Protein AF-A0A969C599-F1 (afdb_monomer_lite)

Foldseek 3Di:
DVVVVVVVVVVVVVVVVVLVVLVVVLVVLVVCLVVQPLVSLQVNLVCQCVVGSVRHRQQLSSLVSLVSSVVVLNLVSLQVNLVCLCVVGSHDNDQLSSLVSLVSSVVVQDLVSLQVNLVCLCVVRSHDNDNVSSLVSLVSSVVVVPVSSVVVNVVCVVVVDDDPDDPPPPPPPPPDDD

Radius of gyration: 24.14 Å; chains: 1; bounding box: 54×55×76 Å

Secondary structure (DSSP, 8-state):
-HHHHHHHHHHHHHHHHHHHHHHHHHHHHHHHHHTT-HHHHHHHHHHHHHT-TTPPP-HHHHHHHHHHHHHTT-HHHHHHHHHHHHHTSSS---HHHHHHHHHHHHHTT-HHHHHHHHHHHHHTSSS---HHHHHHHHHHHHHTT-HHHHHHHHHHHHHH-S------TTSSSSS---

Sequence (178 aa):
MILLILLISAELELGAQQSQADWKLLTEIRARAESGEAPFQFELALVFENGHFGVTKDSAEAVKWYHKAAEQNFVMAQFNLAICYDYGQGVAKNSVEAANWYRKAAQLNLAQAQSNLGYCYEMGQGTEMNEAEAVKWYRKAAEQNLATAQNNLGLRYFDGNEVAPVSWTVVGQRAFGV

Structure (mmCIF, N/CA/C/O backbone):
data_AF-A0A969C599-F1
#
_entry.id   AF-A0A969C599-F1
#
loop_
_atom_site.group_PDB
_atom_site.id
_atom_site.type_symbol
_atom_site.label_atom_id
_atom_site.label_alt_id
_atom_site.label_comp_id
_atom_site.label_asym_id
_atom_site.label_entity_id
_atom_site.label_seq_id
_atom_site.pdbx_PDB_ins_code
_atom_site.Cartn_x
_atom_site.Cartn_y
_atom_site.Cartn_z
_atom_site.occupancy
_atom_site.B_iso_or_equiv
_atom_site.auth_seq_id
_atom_site.auth_comp_id
_atom_site.auth_asym_id
_atom_site.auth_atom_id
_atom_site.pdbx_PDB_model_num
ATOM 1 N N . MET A 1 1 ? 8.067 -0.406 54.150 1.00 71.69 1 MET A N 1
ATOM 2 C CA . MET A 1 1 ? 6.743 -0.959 53.783 1.00 71.69 1 MET A CA 1
ATOM 3 C C . MET A 1 1 ? 5.820 0.106 53.184 1.00 71.69 1 MET A C 1
ATOM 5 O O . MET A 1 1 ? 5.378 -0.100 52.069 1.00 71.69 1 MET A O 1
ATOM 9 N N . ILE A 1 2 ? 5.609 1.267 53.827 1.00 79.50 2 ILE A N 1
ATOM 10 C CA . ILE A 1 2 ? 4.751 2.358 53.297 1.00 79.50 2 ILE A CA 1
ATOM 11 C C . ILE A 1 2 ? 5.235 2.906 51.937 1.00 79.50 2 ILE A C 1
ATOM 13 O O . ILE A 1 2 ? 4.434 3.041 51.021 1.00 79.50 2 ILE A O 1
ATOM 17 N N . LEU A 1 3 ? 6.543 3.143 51.767 1.00 79.81 3 LEU A N 1
ATOM 18 C CA . LEU A 1 3 ? 7.102 3.660 50.505 1.00 79.81 3 LEU A CA 1
ATOM 19 C C . LEU A 1 3 ? 6.883 2.712 49.307 1.00 79.81 3 LEU A C 1
ATOM 21 O O . LEU A 1 3 ? 6.664 3.165 48.192 1.00 79.81 3 LEU A O 1
ATOM 25 N N . LEU A 1 4 ? 6.925 1.398 49.555 1.00 80.38 4 LEU A N 1
ATOM 26 C CA . LEU A 1 4 ? 6.736 0.368 48.529 1.00 80.38 4 LEU A CA 1
ATOM 27 C C . LEU A 1 4 ? 5.265 0.280 48.092 1.00 80.38 4 LEU A C 1
ATOM 29 O O . LEU A 1 4 ? 4.987 0.120 46.912 1.00 80.38 4 LEU A O 1
ATOM 33 N N . ILE A 1 5 ? 4.330 0.434 49.036 1.00 79.50 5 ILE A N 1
ATOM 34 C CA . ILE A 1 5 ? 2.888 0.454 48.751 1.00 79.50 5 ILE A CA 1
ATOM 35 C C . ILE A 1 5 ? 2.524 1.683 47.907 1.00 79.50 5 ILE A C 1
ATOM 37 O O . ILE A 1 5 ? 1.785 1.544 46.940 1.00 79.50 5 ILE A O 1
ATOM 41 N N . LEU A 1 6 ? 3.083 2.857 48.230 1.00 85.06 6 LEU A N 1
ATOM 42 C CA . LEU A 1 6 ? 2.847 4.092 47.472 1.00 85.06 6 LEU A CA 1
ATOM 43 C C . LEU A 1 6 ? 3.397 4.030 46.039 1.00 85.06 6 LEU A C 1
ATOM 45 O O . LEU A 1 6 ? 2.781 4.567 45.122 1.00 85.06 6 LEU A O 1
ATOM 49 N N . LEU A 1 7 ? 4.540 3.365 45.838 1.00 86.06 7 LEU A N 1
ATOM 50 C CA . LEU A 1 7 ? 5.117 3.164 44.508 1.00 86.06 7 LEU A CA 1
ATOM 51 C C . LEU A 1 7 ? 4.217 2.263 43.644 1.00 86.06 7 LEU A C 1
ATOM 53 O O . LEU A 1 7 ? 3.871 2.631 42.527 1.00 86.06 7 LEU A O 1
ATOM 57 N N . ILE A 1 8 ? 3.771 1.130 44.198 1.00 82.69 8 ILE A N 1
ATOM 58 C CA . ILE A 1 8 ? 2.882 0.189 43.501 1.00 82.69 8 ILE A CA 1
ATOM 59 C C . ILE A 1 8 ? 1.533 0.847 43.168 1.00 82.69 8 ILE A C 1
ATOM 61 O O . ILE A 1 8 ? 1.019 0.662 42.068 1.00 82.69 8 ILE A O 1
ATOM 65 N N . SER A 1 9 ? 0.953 1.643 44.077 1.00 83.94 9 SER A N 1
ATOM 66 C CA . SER A 1 9 ? -0.295 2.362 43.781 1.00 83.94 9 SER A CA 1
ATOM 67 C C . SER A 1 9 ? -0.123 3.397 42.667 1.00 83.94 9 SER A C 1
ATOM 69 O O . SER A 1 9 ? -0.998 3.510 41.815 1.00 83.94 9 SER A O 1
ATOM 71 N N . ALA A 1 10 ? 1.012 4.104 42.628 1.00 81.56 10 ALA A N 1
ATOM 72 C CA . ALA A 1 10 ? 1.294 5.074 41.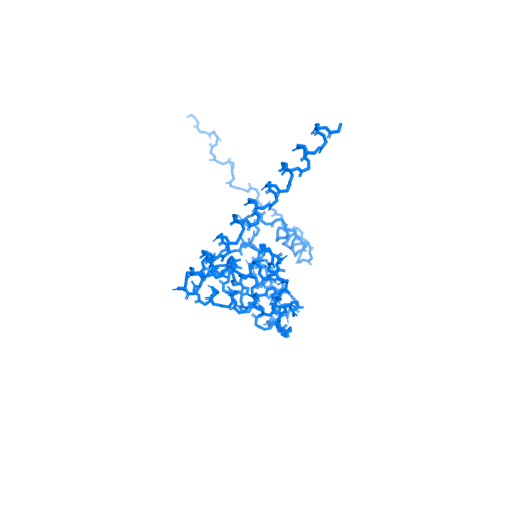571 1.00 81.56 10 ALA A CA 1
ATOM 73 C C . ALA A 1 10 ? 1.456 4.402 40.194 1.00 81.56 10 ALA A C 1
ATOM 75 O O . ALA A 1 10 ? 0.940 4.907 39.201 1.00 81.56 10 ALA A O 1
ATOM 76 N N . GLU A 1 11 ? 2.116 3.242 40.122 1.00 85.50 11 GLU A N 1
ATOM 77 C CA . GLU A 1 11 ? 2.245 2.467 38.877 1.00 85.50 11 GLU A CA 1
ATOM 78 C C . GLU A 1 11 ? 0.886 1.956 38.367 1.00 85.50 11 GLU A C 1
ATOM 80 O O . GLU A 1 11 ? 0.608 2.025 37.167 1.00 85.50 11 GLU A O 1
ATOM 85 N N . LEU A 1 12 ? 0.009 1.499 39.270 1.00 84.12 12 LEU A N 1
ATOM 86 C CA . LEU A 1 12 ? -1.352 1.070 38.928 1.00 84.12 12 LEU A CA 1
ATOM 87 C C . LEU A 1 12 ? -2.211 2.231 38.402 1.00 84.12 12 LEU A C 1
ATOM 89 O O . LEU A 1 12 ? -2.933 2.063 37.418 1.00 84.12 12 LEU A O 1
ATOM 93 N N . GLU A 1 13 ? -2.123 3.409 39.024 1.00 86.00 13 GLU A N 1
ATOM 94 C CA . GLU A 1 13 ? -2.838 4.609 38.576 1.00 86.00 13 GLU A CA 1
ATOM 95 C C . GLU A 1 13 ? -2.345 5.095 37.209 1.00 86.00 13 GLU A C 1
ATOM 97 O O . GLU A 1 13 ? -3.164 5.400 36.340 1.00 86.00 13 GLU A O 1
ATOM 102 N N . LEU A 1 14 ? -1.028 5.110 36.983 1.00 80.38 14 LEU A N 1
ATOM 103 C CA . LEU A 1 14 ? -0.443 5.464 35.686 1.00 80.38 14 LEU A CA 1
ATOM 104 C C . LEU A 1 14 ? -0.891 4.494 34.584 1.00 80.38 14 LEU A C 1
ATOM 106 O O . LEU A 1 14 ? -1.283 4.933 33.502 1.00 80.38 14 LEU A O 1
ATOM 110 N N . GLY A 1 15 ? -0.905 3.187 34.864 1.00 77.62 15 GLY A N 1
ATOM 111 C CA . GLY A 1 15 ? -1.413 2.180 33.929 1.00 77.62 15 GLY A CA 1
ATOM 112 C C . GLY A 1 15 ? -2.898 2.369 33.595 1.00 77.62 15 GLY A C 1
ATOM 113 O O . GLY A 1 15 ? -3.289 2.285 32.429 1.00 77.62 15 GLY A O 1
ATOM 114 N N . ALA A 1 16 ? -3.727 2.688 34.593 1.00 78.12 16 ALA A N 1
ATOM 115 C CA . ALA A 1 16 ? -5.150 2.960 34.393 1.00 78.12 16 ALA A CA 1
ATOM 116 C C . ALA A 1 16 ? -5.393 4.245 33.580 1.00 78.12 16 ALA A C 1
ATOM 118 O O . ALA A 1 16 ? -6.242 4.256 32.688 1.00 78.12 16 ALA A O 1
ATOM 119 N N . GLN A 1 17 ? -4.624 5.307 33.837 1.00 78.31 17 GLN A N 1
ATOM 120 C CA . GLN A 1 17 ? -4.698 6.558 33.075 1.00 78.31 17 GLN A CA 1
ATOM 121 C C . GLN A 1 17 ? -4.260 6.369 31.620 1.00 78.31 17 GLN A C 1
ATOM 123 O O . GLN A 1 17 ? -4.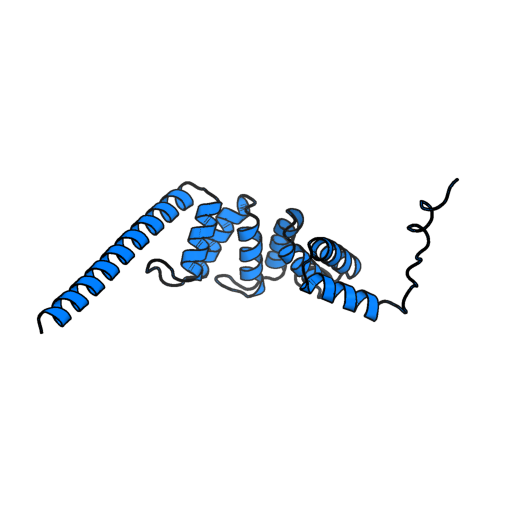925 6.876 30.715 1.00 78.31 17 GLN A O 1
ATOM 128 N N . GLN A 1 18 ? -3.193 5.601 31.379 1.00 79.12 18 GLN A N 1
ATOM 129 C CA . GLN A 1 18 ? -2.748 5.282 30.023 1.00 79.12 18 GLN A CA 1
ATOM 130 C C . GLN A 1 18 ? -3.816 4.483 29.270 1.00 79.12 18 GLN A C 1
ATOM 132 O O . GLN A 1 18 ? -4.212 4.866 28.172 1.00 79.12 18 GLN A O 1
ATOM 137 N N . SER A 1 19 ? -4.371 3.439 29.897 1.00 84.75 19 SER A N 1
ATOM 138 C CA . SER A 1 19 ? -5.485 2.680 29.320 1.00 84.75 19 SER A CA 1
ATOM 139 C C . SER A 1 19 ? -6.713 3.565 29.063 1.00 84.75 19 SER A C 1
ATOM 141 O O . SER A 1 19 ? -7.434 3.330 28.092 1.00 84.75 19 SER A O 1
ATOM 143 N N . GLN A 1 20 ? -6.942 4.591 29.897 1.00 86.81 20 GLN A N 1
ATOM 144 C CA . GLN A 1 20 ? -8.016 5.565 29.720 1.00 86.81 20 GLN A CA 1
ATOM 145 C C . GLN A 1 20 ? -7.813 6.473 28.496 1.00 86.81 20 GLN A C 1
ATOM 147 O O . GLN A 1 20 ? -8.751 6.743 27.744 1.00 86.81 20 GLN A O 1
ATOM 152 N N . ALA A 1 21 ? -6.592 6.961 28.291 1.00 88.38 21 ALA A N 1
ATOM 153 C CA . ALA A 1 21 ? -6.254 7.777 27.131 1.00 88.38 21 ALA A CA 1
ATOM 154 C C . ALA A 1 21 ? -6.330 6.960 25.830 1.00 88.38 21 ALA A C 1
ATOM 156 O O . ALA A 1 21 ? -6.924 7.417 24.851 1.00 88.38 21 ALA A O 1
ATOM 157 N N . ASP A 1 22 ? -5.808 5.732 25.859 1.00 90.31 22 ASP A N 1
ATOM 158 C CA . ASP A 1 22 ? -5.773 4.815 24.722 1.00 90.31 22 ASP A CA 1
ATOM 159 C C . ASP A 1 22 ? -7.180 4.467 24.209 1.00 90.31 22 ASP A C 1
ATOM 161 O O . ASP A 1 22 ? -7.435 4.554 23.005 1.00 90.31 22 ASP A O 1
ATOM 165 N N . TRP A 1 23 ? -8.134 4.139 25.096 1.00 89.38 23 TRP A N 1
ATOM 166 C CA . TRP A 1 23 ? -9.507 3.843 24.651 1.00 89.38 23 TRP A CA 1
ATOM 167 C C . TRP A 1 23 ? -10.197 5.076 24.071 1.00 89.38 23 TRP A C 1
ATOM 169 O O . TRP A 1 23 ? -10.959 4.961 23.106 1.00 89.38 23 TRP A O 1
ATOM 179 N N . LYS A 1 24 ? -9.947 6.260 24.647 1.00 94.38 24 LYS A N 1
ATOM 180 C CA . LYS A 1 24 ? -10.574 7.503 24.196 1.00 94.38 24 LYS A CA 1
ATOM 181 C C . LYS A 1 24 ? -10.097 7.851 22.789 1.00 94.38 24 LYS A C 1
ATOM 183 O O . LYS A 1 24 ? -10.928 8.139 21.930 1.00 94.38 24 LYS A O 1
ATOM 188 N N . LEU A 1 25 ? -8.790 7.749 22.545 1.00 95.00 25 LEU A N 1
ATOM 189 C CA . LEU A 1 25 ? -8.202 7.958 21.224 1.00 95.00 25 LEU A CA 1
ATOM 190 C C . LEU A 1 25 ? -8.725 6.936 20.208 1.00 95.00 25 LEU A C 1
ATOM 192 O O . LEU A 1 25 ? -9.166 7.322 19.130 1.00 95.00 25 LEU A O 1
ATOM 196 N N . LEU A 1 26 ? -8.769 5.647 20.563 1.00 95.81 26 LEU A N 1
ATOM 197 C CA . LEU A 1 26 ? -9.331 4.613 19.689 1.00 95.81 26 LEU A CA 1
ATOM 198 C C . LEU A 1 26 ? -10.795 4.896 19.320 1.00 95.81 26 LEU A C 1
ATOM 200 O O . LEU A 1 26 ? -11.203 4.673 18.181 1.00 95.81 26 LEU A O 1
ATOM 204 N N . THR A 1 27 ? -11.589 5.376 20.276 1.00 96.19 27 THR A N 1
ATOM 205 C CA . THR A 1 27 ? -13.005 5.699 20.053 1.00 96.19 27 THR A CA 1
ATOM 206 C C . THR A 1 27 ? -13.158 6.869 19.086 1.00 96.19 27 THR A C 1
ATOM 208 O O . THR A 1 27 ? -13.996 6.812 18.188 1.00 96.19 27 THR A O 1
ATOM 211 N N . GLU A 1 28 ? -12.324 7.902 19.222 1.00 97.56 28 GLU A N 1
ATOM 212 C CA . GLU A 1 28 ? -12.289 9.025 18.283 1.00 97.56 28 GLU A CA 1
ATOM 213 C C . GLU A 1 28 ? -11.866 8.573 16.881 1.00 97.56 28 GLU A C 1
ATOM 215 O O . GLU A 1 28 ? -12.548 8.894 15.906 1.00 97.56 28 GLU A O 1
ATOM 220 N N . ILE A 1 29 ? -10.800 7.768 16.781 1.00 97.88 29 ILE A N 1
ATOM 221 C CA . ILE A 1 29 ? -10.329 7.214 15.507 1.00 97.88 29 ILE A CA 1
ATOM 222 C C . ILE A 1 29 ? -11.448 6.429 14.822 1.00 97.88 29 ILE A C 1
ATOM 224 O O . ILE A 1 29 ? -11.715 6.649 13.643 1.00 97.88 29 ILE A O 1
ATOM 228 N N . ARG A 1 30 ? -12.144 5.550 15.556 1.00 97.62 30 ARG A N 1
ATOM 229 C CA . ARG A 1 30 ? -13.271 4.774 15.018 1.00 97.62 30 ARG A CA 1
ATOM 230 C C . ARG A 1 30 ? -14.396 5.672 14.528 1.00 97.62 30 ARG A C 1
ATOM 232 O O . ARG A 1 30 ? -14.810 5.526 13.384 1.00 97.62 30 ARG A O 1
ATOM 239 N N . ALA A 1 31 ? -14.830 6.634 15.339 1.00 98.25 31 ALA A N 1
ATOM 240 C CA . ALA A 1 31 ? -15.914 7.541 14.969 1.00 98.25 31 ALA A CA 1
ATOM 241 C C . ALA A 1 31 ? -15.603 8.328 13.681 1.00 98.25 31 ALA A C 1
ATOM 243 O O . ALA A 1 31 ? -16.466 8.466 12.815 1.00 98.25 31 ALA A O 1
ATOM 244 N N . ARG A 1 32 ? -14.364 8.808 13.524 1.00 98.56 32 ARG A N 1
ATOM 245 C CA . ARG A 1 32 ? -13.925 9.560 12.335 1.00 98.56 32 ARG A CA 1
ATOM 246 C C . ARG A 1 32 ? -13.661 8.668 11.121 1.00 98.56 32 ARG A C 1
ATOM 248 O O . ARG A 1 32 ? -13.942 9.043 9.986 1.00 98.56 32 ARG A O 1
ATOM 255 N N . ALA A 1 33 ? -13.168 7.451 11.330 1.00 98.38 33 ALA A N 1
ATOM 256 C CA . ALA A 1 33 ? -13.025 6.476 10.253 1.00 98.38 33 ALA A CA 1
ATOM 257 C C . ALA A 1 33 ? -14.400 6.060 9.694 1.00 98.38 33 ALA A C 1
ATOM 259 O O . ALA A 1 33 ? -14.587 5.980 8.474 1.00 98.38 33 ALA A O 1
ATOM 260 N N . GLU A 1 34 ? -15.368 5.837 10.588 1.00 98.00 34 GLU A N 1
ATOM 261 C CA . GLU A 1 34 ? -16.759 5.500 10.274 1.00 98.00 34 GLU A CA 1
ATOM 262 C C . GLU A 1 34 ? -17.513 6.664 9.621 1.00 98.00 34 GLU A C 1
ATOM 264 O O . GLU A 1 34 ? -18.334 6.423 8.735 1.00 98.00 34 GLU A O 1
ATOM 269 N N . SER A 1 35 ? -17.195 7.916 9.975 1.00 98.06 35 SER A N 1
ATOM 270 C CA . SER A 1 35 ? -17.732 9.104 9.292 1.00 98.06 35 SER A CA 1
ATOM 271 C C . SER A 1 35 ? -17.180 9.290 7.872 1.00 98.06 35 SER A C 1
ATOM 273 O O . SER A 1 35 ? -17.726 10.081 7.102 1.00 98.06 35 SER A O 1
ATOM 275 N N . GLY A 1 36 ? -16.140 8.537 7.499 1.00 97.69 36 GLY A N 1
ATOM 276 C CA . GLY A 1 36 ? -15.593 8.505 6.146 1.00 97.69 36 GLY A CA 1
ATOM 277 C C . GLY A 1 36 ? -14.248 9.208 5.979 1.00 97.69 36 GLY A C 1
ATOM 278 O O . GLY A 1 36 ? -13.736 9.235 4.865 1.00 97.69 36 GLY A O 1
ATOM 279 N N . GLU A 1 37 ? -13.647 9.759 7.034 1.00 98.50 37 GLU A N 1
ATOM 280 C CA . GLU A 1 37 ? -12.403 10.524 6.911 1.00 98.50 37 GLU A CA 1
ATOM 281 C C . GLU A 1 37 ? -11.212 9.615 6.561 1.00 98.50 37 GLU A C 1
ATOM 283 O O . GLU A 1 37 ? -10.754 8.819 7.382 1.00 98.50 37 GLU A O 1
ATOM 288 N N . ALA A 1 38 ? -10.671 9.756 5.346 1.00 98.38 38 ALA A N 1
ATOM 289 C CA . ALA A 1 38 ? -9.595 8.897 4.842 1.00 98.38 38 ALA A CA 1
ATOM 290 C C . ALA A 1 38 ? -8.352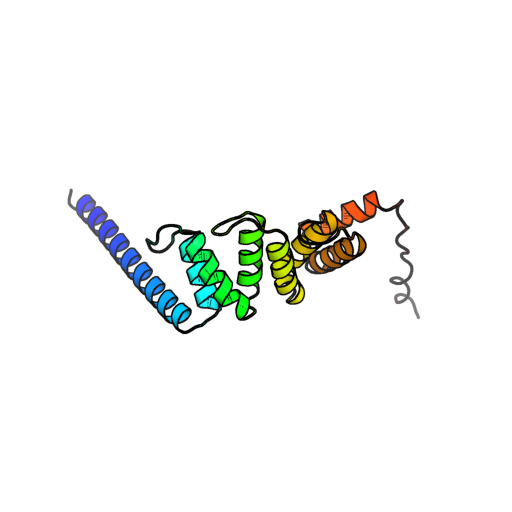 8.794 5.757 1.00 98.38 38 ALA A C 1
ATOM 292 O O . ALA A 1 38 ? -7.849 7.679 5.918 1.00 98.38 38 ALA A O 1
ATOM 293 N N . PRO A 1 39 ? -7.861 9.878 6.402 1.00 98.50 39 PRO A N 1
ATOM 294 C CA . PRO A 1 39 ? -6.748 9.768 7.346 1.00 98.50 39 PRO A CA 1
ATOM 295 C C . PRO A 1 39 ? -7.068 8.846 8.527 1.00 98.50 39 PRO A C 1
ATOM 297 O O . PRO A 1 39 ? -6.248 8.009 8.884 1.00 98.50 39 PRO A O 1
ATOM 300 N N . PHE A 1 40 ? -8.284 8.921 9.075 1.00 98.56 40 PHE A N 1
ATOM 301 C CA . PHE A 1 40 ? -8.703 8.089 10.207 1.00 98.56 40 PHE A CA 1
ATOM 302 C C . PHE A 1 40 ? -8.984 6.651 9.801 1.00 98.56 40 PHE A C 1
ATOM 304 O O . PHE A 1 40 ? -8.724 5.734 10.570 1.00 98.56 40 PHE A O 1
ATOM 311 N N . GLN A 1 41 ? -9.456 6.427 8.577 1.00 98.81 41 GLN A N 1
ATOM 312 C CA . GLN A 1 41 ? -9.535 5.081 8.016 1.00 98.81 41 GLN A CA 1
ATOM 313 C C . GLN A 1 41 ? -8.141 4.457 7.893 1.00 98.81 41 GLN A C 1
ATOM 315 O O . GLN A 1 41 ? -7.947 3.312 8.290 1.00 98.81 41 GLN A O 1
ATOM 320 N N . PHE A 1 42 ? -7.147 5.210 7.418 1.00 98.69 42 PHE A N 1
ATOM 321 C CA . PHE A 1 42 ? -5.761 4.746 7.386 1.00 98.69 42 PHE A CA 1
ATOM 322 C C . PHE A 1 42 ? -5.192 4.496 8.792 1.00 98.69 42 PHE A C 1
ATOM 324 O O . PHE A 1 42 ? -4.571 3.462 9.026 1.00 98.69 42 PHE A O 1
ATOM 331 N N . GLU A 1 43 ? -5.437 5.391 9.749 1.00 98.38 43 GLU A N 1
ATOM 332 C CA . GLU A 1 43 ? -5.011 5.197 11.140 1.00 98.38 43 GLU A CA 1
ATOM 333 C C . GLU A 1 43 ? -5.668 3.970 11.777 1.00 98.38 43 GLU A C 1
ATOM 335 O O . GLU A 1 43 ? -4.992 3.170 12.423 1.00 98.38 43 GLU A O 1
ATOM 340 N N . LEU A 1 44 ? -6.967 3.763 11.555 1.00 98.38 44 LEU A N 1
ATOM 341 C CA . LEU A 1 44 ? -7.674 2.586 12.050 1.00 98.38 44 LEU A CA 1
ATOM 342 C C . LEU A 1 44 ? -7.133 1.297 11.417 1.00 98.38 44 LEU A C 1
ATOM 344 O O . LEU A 1 44 ? -6.994 0.290 12.112 1.00 98.38 44 LEU A O 1
ATOM 348 N N . ALA A 1 45 ? -6.762 1.329 10.134 1.00 98.56 45 ALA A N 1
ATOM 349 C CA . ALA A 1 45 ? -6.079 0.214 9.485 1.00 98.56 45 ALA A CA 1
ATOM 350 C C . ALA A 1 45 ? -4.750 -0.117 10.182 1.00 98.56 45 ALA A C 1
ATOM 352 O O . ALA A 1 45 ? -4.506 -1.276 10.516 1.00 98.56 45 ALA A O 1
ATOM 353 N N . LEU A 1 46 ? -3.931 0.898 10.487 1.00 98.12 46 LEU A N 1
ATOM 354 C CA . LEU A 1 46 ? -2.674 0.724 11.221 1.00 98.12 46 LEU A CA 1
ATOM 355 C C . LEU A 1 46 ? -2.888 0.174 12.636 1.00 98.12 46 LEU A C 1
ATOM 357 O O . LEU A 1 46 ? -2.065 -0.612 13.111 1.00 98.12 46 LEU A O 1
ATOM 361 N N . VAL A 1 47 ? -3.978 0.555 13.311 1.00 97.81 47 VAL A N 1
ATOM 362 C CA . VAL A 1 47 ? -4.343 -0.005 14.623 1.00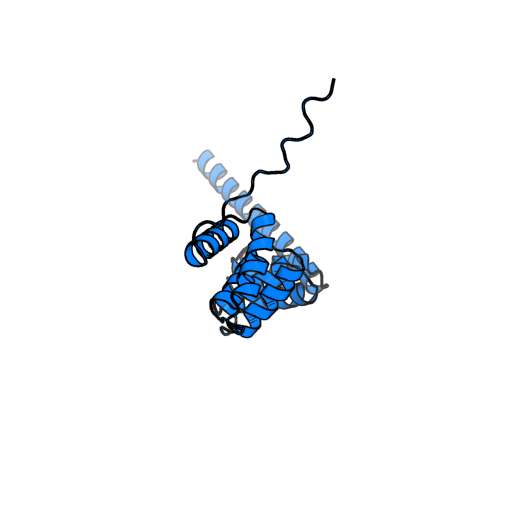 97.81 47 VAL A CA 1
ATOM 363 C C . VAL A 1 47 ? -4.589 -1.506 14.516 1.00 97.81 47 VAL A C 1
ATOM 365 O O . VAL A 1 47 ? -4.051 -2.258 15.329 1.00 97.81 47 VAL A O 1
ATOM 368 N N . PHE A 1 48 ? -5.355 -1.953 13.518 1.00 98.25 48 PHE A N 1
ATOM 369 C CA . PHE A 1 48 ? -5.592 -3.378 13.288 1.00 98.25 48 PHE A CA 1
ATOM 370 C C . PHE A 1 48 ? -4.338 -4.116 12.810 1.00 98.25 48 PHE A C 1
ATOM 372 O O . PHE A 1 48 ? -4.122 -5.257 13.197 1.00 98.25 48 PHE A O 1
ATOM 379 N N . GLU A 1 49 ? -3.465 -3.489 12.026 1.00 96.62 49 GLU A N 1
ATOM 380 C CA . GLU A 1 49 ? -2.217 -4.115 11.580 1.00 96.62 49 GLU A CA 1
ATOM 381 C C . GLU A 1 49 ? -1.227 -4.338 12.738 1.00 96.62 49 GLU A C 1
ATOM 383 O O . GLU A 1 49 ? -0.623 -5.409 12.866 1.00 96.62 49 GLU A O 1
ATOM 388 N N . ASN A 1 50 ? -1.078 -3.340 13.613 1.00 94.81 50 ASN A N 1
ATOM 389 C CA . ASN A 1 50 ? -0.062 -3.339 14.668 1.00 94.81 50 ASN A CA 1
ATOM 390 C C . ASN A 1 50 ? -0.584 -3.804 16.033 1.00 94.81 50 ASN A C 1
ATOM 392 O O . ASN A 1 50 ? 0.215 -4.196 16.885 1.00 94.81 50 ASN A O 1
ATOM 396 N N . GLY A 1 51 ? -1.902 -3.836 16.229 1.00 92.62 51 GLY A N 1
ATOM 397 C CA . GLY A 1 51 ? -2.534 -4.236 17.483 1.00 92.62 51 GLY A CA 1
ATOM 398 C C . GLY A 1 51 ? -2.344 -3.202 18.596 1.00 92.62 51 GLY A C 1
ATOM 399 O O . GLY A 1 51 ? -1.849 -3.525 19.675 1.00 92.62 51 GLY A O 1
ATOM 400 N N . HIS A 1 52 ? -2.668 -1.936 18.317 1.00 89.94 52 HIS A N 1
ATOM 401 C CA . HIS A 1 52 ? -2.544 -0.826 19.273 1.00 89.94 52 HIS A CA 1
ATOM 402 C C . HIS A 1 52 ? -3.820 -0.625 20.108 1.00 89.94 52 HIS A C 1
ATOM 404 O O . HIS A 1 52 ? -4.895 -1.096 19.743 1.00 89.94 52 HIS A O 1
ATOM 410 N N . PHE A 1 53 ? -3.714 0.095 21.232 1.00 88.38 53 PHE A N 1
ATOM 411 C CA . PHE A 1 53 ? -4.853 0.463 22.095 1.00 88.38 53 PHE A CA 1
ATOM 412 C C . PHE A 1 53 ? -5.672 -0.735 22.619 1.00 88.38 53 PHE A C 1
ATOM 414 O O . PHE A 1 53 ? -6.887 -0.649 22.788 1.00 88.38 53 PHE A O 1
ATOM 421 N N . GLY A 1 54 ? -5.018 -1.882 22.833 1.00 86.19 54 GLY A N 1
ATOM 422 C CA . GLY A 1 54 ? -5.674 -3.121 23.266 1.00 86.19 54 GLY A CA 1
ATOM 423 C C . GLY A 1 54 ? -6.449 -3.856 22.165 1.00 86.19 54 GLY A C 1
ATOM 424 O O . GLY A 1 54 ? -7.104 -4.857 22.451 1.00 86.19 54 GLY A O 1
ATOM 425 N N . VAL A 1 55 ? -6.375 -3.399 20.911 1.00 93.62 55 VAL A N 1
ATOM 426 C CA . VAL A 1 55 ? -6.940 -4.103 19.755 1.00 93.62 55 VAL A CA 1
ATOM 427 C C . VAL A 1 55 ? -6.012 -5.248 19.357 1.00 93.62 55 VAL A C 1
ATOM 429 O O . VAL A 1 55 ? -4.799 -5.079 19.264 1.00 93.62 55 VAL A O 1
ATOM 432 N N . THR A 1 56 ? -6.567 -6.431 19.105 1.00 95.38 56 THR A N 1
ATOM 433 C CA . THR A 1 56 ? -5.802 -7.564 18.570 1.00 95.38 56 THR A CA 1
ATOM 434 C C . THR A 1 56 ? -5.455 -7.333 17.105 1.00 95.38 56 THR A C 1
ATOM 436 O O . THR A 1 56 ? -6.281 -6.816 16.354 1.00 95.38 56 THR A O 1
ATOM 439 N N . LYS A 1 57 ? -4.265 -7.771 16.682 1.00 97.12 57 LYS A N 1
ATOM 440 C CA . LYS A 1 57 ? -3.868 -7.702 15.273 1.00 97.12 57 LYS A CA 1
ATOM 441 C C . LYS A 1 57 ? -4.859 -8.447 14.380 1.00 97.12 57 LYS A C 1
ATOM 443 O O . LYS A 1 57 ? -5.155 -9.612 14.635 1.00 97.12 57 LYS A O 1
ATOM 448 N N . ASP A 1 58 ? -5.305 -7.787 13.322 1.00 98.19 58 ASP A N 1
ATOM 449 C CA . ASP A 1 58 ? -6.185 -8.337 12.298 1.00 98.19 58 ASP A CA 1
ATOM 450 C C . ASP A 1 58 ? -5.849 -7.707 10.940 1.00 98.19 58 ASP A C 1
ATOM 452 O O . ASP A 1 58 ? -6.304 -6.618 10.586 1.00 98.19 58 ASP A O 1
ATOM 456 N N . SER A 1 59 ? -5.027 -8.403 10.157 1.00 97.50 59 SER A N 1
ATOM 457 C CA . SER A 1 59 ? -4.635 -7.924 8.832 1.00 97.50 59 SER A CA 1
ATOM 458 C C . SER A 1 59 ? -5.813 -7.853 7.856 1.00 97.50 59 SER A C 1
ATOM 460 O O . SER A 1 59 ? -5.798 -7.014 6.961 1.00 97.50 59 SER A O 1
ATOM 462 N N . ALA A 1 60 ? -6.830 -8.710 7.997 1.00 98.38 60 ALA A N 1
ATOM 463 C CA . ALA A 1 60 ? -7.979 -8.695 7.093 1.00 98.38 60 ALA A CA 1
ATOM 464 C C . ALA A 1 60 ? -8.848 -7.458 7.343 1.00 98.38 60 ALA A C 1
ATOM 466 O O . ALA A 1 60 ? -9.317 -6.820 6.399 1.00 98.38 60 ALA A O 1
ATOM 467 N N . GLU A 1 61 ? -9.020 -7.078 8.609 1.00 98.31 61 GLU A N 1
ATOM 468 C CA . GLU A 1 61 ? -9.701 -5.839 8.972 1.00 98.31 61 GLU A CA 1
ATOM 469 C C . GLU A 1 61 ? -8.883 -4.605 8.566 1.00 98.31 61 GLU A C 1
ATOM 471 O O . GLU A 1 61 ? -9.442 -3.671 7.987 1.00 98.31 61 GLU A O 1
ATOM 476 N N . ALA A 1 62 ? -7.557 -4.628 8.753 1.00 98.62 62 ALA A N 1
ATOM 477 C CA . ALA A 1 62 ? -6.673 -3.560 8.280 1.00 98.62 62 ALA A CA 1
ATOM 478 C C . ALA A 1 62 ? -6.839 -3.303 6.773 1.00 98.62 62 ALA A C 1
ATOM 480 O O . ALA A 1 62 ? -7.009 -2.156 6.357 1.00 98.62 62 ALA A O 1
ATOM 481 N N . VAL A 1 63 ? -6.891 -4.360 5.951 1.00 98.75 63 VAL A N 1
ATOM 482 C CA . VAL A 1 63 ? -7.084 -4.218 4.499 1.00 98.75 63 VAL A CA 1
ATOM 483 C C . VAL A 1 63 ? -8.415 -3.552 4.147 1.00 98.75 63 VAL A C 1
ATOM 485 O O . VAL A 1 63 ? -8.446 -2.712 3.248 1.00 98.75 63 VAL A O 1
ATOM 488 N N . LYS A 1 64 ? -9.511 -3.849 4.857 1.00 98.75 64 LYS A N 1
ATOM 489 C CA . LYS A 1 64 ? -10.804 -3.182 4.603 1.00 98.75 64 LYS A CA 1
ATOM 490 C C . LYS A 1 64 ? -10.706 -1.671 4.804 1.00 98.75 64 LYS A C 1
ATOM 492 O O . LYS A 1 64 ? -11.251 -0.904 4.010 1.00 98.75 64 LYS A O 1
ATOM 497 N N . TRP A 1 65 ? -10.007 -1.242 5.850 1.00 98.81 65 TRP A N 1
ATOM 498 C CA . TRP A 1 65 ? -9.819 0.173 6.158 1.00 98.81 65 TRP A CA 1
ATOM 499 C C . TRP A 1 65 ? -8.821 0.851 5.216 1.00 98.81 65 TRP A C 1
ATOM 501 O O . TRP A 1 65 ? -9.100 1.954 4.739 1.00 98.81 65 TRP A O 1
ATOM 511 N N . TYR A 1 66 ? -7.735 0.166 4.839 1.00 98.81 66 TYR A N 1
ATOM 512 C CA . TYR A 1 66 ? -6.857 0.626 3.764 1.00 98.81 66 TYR A CA 1
ATOM 513 C C . TYR A 1 66 ? -7.615 0.812 2.454 1.00 98.81 66 TYR A C 1
ATOM 515 O O . TYR A 1 66 ? -7.446 1.840 1.810 1.00 98.81 66 TYR A O 1
ATOM 523 N N . HIS A 1 67 ? -8.493 -0.119 2.081 1.00 98.75 67 HIS A N 1
ATOM 524 C CA . HIS A 1 67 ? -9.299 -0.005 0.868 1.00 98.75 67 HIS A CA 1
ATOM 525 C C . HIS A 1 67 ? -10.175 1.250 0.870 1.00 98.75 67 HIS A C 1
ATOM 527 O O . HIS A 1 67 ? -10.096 2.047 -0.062 1.00 98.75 67 HIS A O 1
ATOM 533 N N . LYS A 1 68 ? -10.932 1.480 1.951 1.00 98.81 68 LYS A N 1
ATOM 534 C CA . LYS A 1 68 ? -11.787 2.671 2.096 1.00 98.81 68 LYS A CA 1
ATOM 535 C C . LYS A 1 68 ? -10.995 3.979 1.959 1.00 98.81 68 LYS A C 1
ATOM 537 O O . LYS A 1 68 ? -11.431 4.892 1.260 1.00 98.81 68 LYS A O 1
ATOM 542 N N . ALA A 1 69 ? -9.817 4.066 2.581 1.00 98.81 69 ALA A N 1
ATOM 543 C CA . ALA A 1 69 ? -8.957 5.246 2.478 1.00 98.81 69 ALA A CA 1
ATOM 544 C C . ALA A 1 69 ? -8.326 5.382 1.077 1.00 98.81 69 ALA A C 1
ATOM 546 O O . ALA A 1 69 ? -8.227 6.479 0.524 1.00 98.81 69 ALA A O 1
ATOM 547 N N . ALA A 1 70 ? -7.917 4.264 0.475 1.00 98.75 70 ALA A N 1
ATOM 548 C CA . ALA A 1 70 ? -7.282 4.210 -0.838 1.00 98.75 70 ALA A CA 1
ATOM 549 C C . ALA A 1 70 ? -8.226 4.645 -1.972 1.00 98.75 70 ALA A C 1
ATOM 551 O O . ALA A 1 70 ? -7.785 5.311 -2.916 1.00 98.75 70 ALA A O 1
ATOM 552 N N . GLU A 1 71 ? -9.518 4.317 -1.866 1.00 98.56 71 GLU A N 1
ATOM 553 C CA . GLU A 1 71 ? -10.581 4.771 -2.779 1.00 98.56 71 GLU A CA 1
ATOM 554 C C . GLU A 1 71 ? -10.767 6.295 -2.761 1.00 98.56 71 GLU A C 1
ATOM 556 O O . GLU A 1 71 ? -11.188 6.879 -3.757 1.00 98.56 71 GLU A O 1
ATOM 561 N N . GLN A 1 72 ? -10.366 6.954 -1.672 1.00 98.44 72 GLN A N 1
ATOM 562 C CA . GLN A 1 72 ? -10.378 8.411 -1.525 1.00 98.44 72 GLN A CA 1
ATOM 563 C C . GLN A 1 72 ? -9.057 9.075 -1.950 1.00 98.44 72 GLN A C 1
ATOM 565 O O . GLN A 1 72 ? -8.806 10.232 -1.624 1.00 98.44 72 GLN A O 1
ATOM 570 N N . ASN A 1 73 ? -8.194 8.356 -2.677 1.00 98.19 73 ASN A N 1
ATOM 571 C CA . ASN A 1 73 ? -6.858 8.807 -3.083 1.00 98.19 73 ASN A CA 1
ATOM 572 C C . ASN A 1 73 ? -5.890 9.095 -1.924 1.00 98.19 73 ASN A C 1
ATOM 574 O O . ASN A 1 73 ? -4.920 9.837 -2.095 1.00 98.19 73 ASN A O 1
ATOM 578 N N . PHE A 1 74 ? -6.098 8.481 -0.753 1.00 98.69 74 PHE A N 1
ATOM 579 C CA . PHE A 1 74 ? -5.125 8.571 0.331 1.00 98.69 74 PHE A CA 1
ATOM 580 C C . PHE A 1 74 ? -3.876 7.746 -0.011 1.00 98.69 74 PHE A C 1
ATOM 582 O O . PHE A 1 74 ? -3.876 6.516 0.063 1.00 98.69 74 PHE A O 1
ATOM 589 N N . VAL A 1 75 ? -2.804 8.440 -0.402 1.00 98.69 75 VAL A N 1
ATOM 590 C CA . VAL A 1 75 ? -1.562 7.865 -0.954 1.00 98.69 75 VAL A CA 1
ATOM 591 C C . VAL A 1 75 ? -0.984 6.727 -0.122 1.00 98.69 75 VAL A C 1
ATOM 593 O O . VAL A 1 75 ? -0.645 5.677 -0.668 1.00 98.69 75 VAL A O 1
ATOM 596 N N . MET A 1 76 ? -0.886 6.910 1.196 1.00 98.69 76 MET A N 1
ATOM 597 C CA . MET A 1 76 ? -0.289 5.895 2.065 1.00 98.69 76 MET A CA 1
ATOM 598 C C . MET A 1 76 ? -1.166 4.645 2.168 1.00 98.69 76 MET A C 1
ATOM 600 O O . MET A 1 76 ? -0.642 3.539 2.245 1.00 98.69 76 MET A O 1
ATOM 604 N N . ALA A 1 77 ? -2.491 4.792 2.086 1.00 98.75 77 ALA A N 1
ATOM 605 C CA . ALA A 1 77 ? -3.400 3.652 2.063 1.00 98.75 77 ALA A CA 1
ATOM 606 C C . ALA A 1 77 ? -3.323 2.898 0.734 1.00 98.75 77 ALA A C 1
ATOM 608 O O . ALA A 1 77 ? -3.327 1.674 0.739 1.00 98.75 77 ALA A O 1
ATOM 609 N N . GLN A 1 78 ? -3.191 3.603 -0.397 1.00 98.88 78 GLN A N 1
ATOM 610 C CA . GLN A 1 78 ? -2.962 2.960 -1.696 1.00 98.88 78 GLN A CA 1
ATOM 611 C C . GLN A 1 78 ? -1.661 2.150 -1.694 1.00 98.88 78 GLN A C 1
ATOM 613 O O . GLN A 1 78 ? -1.642 1.015 -2.161 1.00 98.88 78 GLN A O 1
ATOM 618 N N . PHE A 1 79 ? -0.584 2.706 -1.135 1.00 98.81 79 PHE A N 1
ATOM 619 C CA . PHE A 1 79 ? 0.693 2.006 -1.015 1.00 98.81 79 PHE A CA 1
ATOM 620 C C . PHE A 1 79 ? 0.616 0.790 -0.085 1.00 98.81 79 PHE A C 1
ATOM 622 O O . PHE A 1 79 ? 1.043 -0.295 -0.473 1.00 98.81 79 PHE A O 1
ATOM 629 N N . ASN A 1 80 ? 0.023 0.932 1.103 1.00 98.81 80 ASN A N 1
ATOM 630 C CA . ASN A 1 80 ? -0.101 -0.186 2.041 1.00 98.81 80 ASN A CA 1
ATOM 631 C C . ASN A 1 80 ? -1.036 -1.276 1.503 1.00 98.81 80 ASN A C 1
ATOM 633 O O . ASN A 1 80 ? -0.724 -2.456 1.619 1.00 98.81 80 ASN A O 1
ATOM 637 N N . LEU A 1 81 ? -2.125 -0.908 0.824 1.00 98.81 81 LEU A N 1
ATOM 638 C CA . LEU A 1 81 ? -2.997 -1.872 0.154 1.00 98.81 81 LEU A CA 1
ATOM 639 C C . LEU A 1 81 ? -2.263 -2.637 -0.955 1.00 98.81 81 LEU A C 1
ATOM 641 O O . LEU A 1 81 ? -2.460 -3.844 -1.101 1.00 98.81 81 LEU A O 1
ATOM 645 N N . ALA A 1 82 ? -1.389 -1.960 -1.709 1.00 98.81 82 ALA A N 1
ATOM 646 C CA . ALA A 1 82 ? -0.537 -2.615 -2.695 1.00 98.81 82 ALA A CA 1
ATOM 647 C C . ALA A 1 82 ? 0.380 -3.659 -2.042 1.00 98.81 82 ALA A C 1
ATOM 649 O O . ALA A 1 82 ? 0.438 -4.789 -2.518 1.00 98.81 82 ALA A O 1
ATOM 650 N N . ILE A 1 83 ? 1.021 -3.317 -0.916 1.00 98.69 83 ILE A N 1
ATOM 651 C CA . ILE A 1 83 ? 1.839 -4.250 -0.123 1.00 98.69 83 ILE A CA 1
ATOM 652 C C . ILE A 1 83 ? 0.998 -5.441 0.351 1.00 98.69 83 ILE A C 1
ATOM 654 O O . ILE A 1 83 ? 1.430 -6.588 0.219 1.00 98.69 83 ILE A O 1
ATOM 658 N N . CYS A 1 84 ? -0.220 -5.209 0.848 1.00 98.75 84 CYS A N 1
ATOM 659 C CA . CYS A 1 84 ? -1.095 -6.293 1.289 1.00 98.75 84 CYS A CA 1
ATOM 660 C C . CYS A 1 84 ? -1.373 -7.299 0.166 1.00 98.75 84 CYS A C 1
ATOM 662 O O . CYS A 1 84 ? -1.274 -8.505 0.391 1.00 98.75 84 CYS A O 1
ATOM 664 N N . TYR A 1 85 ? -1.645 -6.830 -1.054 1.00 98.88 85 TYR A N 1
ATOM 665 C CA . TYR A 1 85 ? -1.813 -7.706 -2.215 1.00 98.88 85 TYR A CA 1
ATOM 666 C C . TYR A 1 85 ? -0.508 -8.356 -2.688 1.00 98.88 85 TYR A C 1
ATOM 668 O O . TYR A 1 85 ? -0.528 -9.503 -3.129 1.00 98.88 85 TYR A O 1
ATOM 676 N N . ASP A 1 86 ? 0.625 -7.669 -2.582 1.00 98.25 86 ASP A N 1
ATOM 677 C CA . ASP A 1 86 ? 1.936 -8.170 -3.009 1.00 98.25 86 ASP A CA 1
ATOM 678 C C . ASP A 1 86 ? 2.413 -9.346 -2.135 1.00 98.25 86 ASP A C 1
ATOM 680 O O . ASP A 1 86 ? 2.876 -10.387 -2.620 1.00 98.25 86 ASP A O 1
ATOM 684 N N . TYR A 1 87 ? 2.209 -9.227 -0.822 1.00 97.94 87 TYR A N 1
ATOM 685 C CA . TYR A 1 87 ? 2.625 -10.225 0.166 1.00 97.94 87 TYR A CA 1
ATOM 686 C C . TYR A 1 87 ? 1.500 -11.162 0.620 1.00 97.94 87 TYR A C 1
ATOM 688 O O . TYR A 1 87 ? 1.775 -12.141 1.310 1.00 97.94 87 TYR A O 1
ATOM 696 N N . GLY A 1 88 ? 0.249 -10.907 0.228 1.00 97.94 88 GLY A N 1
ATOM 697 C CA . GLY A 1 88 ? -0.910 -11.678 0.685 1.00 97.94 88 GLY A CA 1
ATOM 698 C C . GLY A 1 88 ? -1.222 -11.478 2.174 1.00 97.94 88 GLY A C 1
ATOM 699 O O . GLY A 1 88 ? -1.571 -12.426 2.876 1.00 97.94 88 GLY A O 1
ATOM 700 N N . GLN A 1 89 ? -1.042 -10.259 2.687 1.00 97.62 89 GLN A N 1
ATOM 701 C CA . GLN A 1 89 ? -1.299 -9.920 4.088 1.00 97.62 89 GLN A CA 1
ATOM 702 C C . GLN A 1 89 ? -2.752 -9.486 4.260 1.00 97.62 89 GLN A C 1
ATOM 704 O O . GLN A 1 89 ? -3.158 -8.453 3.738 1.00 97.62 89 GLN A O 1
ATOM 709 N N . GLY A 1 90 ? -3.555 -10.282 4.969 1.00 97.62 90 GLY A N 1
ATOM 710 C CA . GLY A 1 90 ? -4.981 -9.990 5.182 1.00 97.62 90 GLY A CA 1
ATOM 711 C C . GLY A 1 90 ? -5.875 -10.179 3.949 1.00 97.62 90 GLY A C 1
ATOM 712 O O . GLY A 1 90 ? -7.095 -10.177 4.079 1.00 97.62 90 GLY A O 1
ATOM 713 N N . VAL A 1 91 ? -5.284 -10.397 2.773 1.00 98.50 91 VAL A N 1
ATOM 714 C CA . VAL A 1 91 ? -5.952 -10.715 1.504 1.00 98.50 91 VAL A CA 1
ATOM 715 C C . VAL A 1 91 ? -5.159 -11.758 0.731 1.00 98.50 91 VAL A C 1
ATOM 717 O O . VAL A 1 91 ? -3.976 -11.968 0.982 1.00 98.50 91 VAL A O 1
ATOM 720 N N . ALA A 1 92 ? -5.803 -12.423 -0.229 1.00 98.50 92 ALA A N 1
ATOM 721 C CA . ALA A 1 92 ? -5.095 -13.315 -1.136 1.00 98.50 92 ALA A CA 1
ATOM 722 C C . ALA A 1 92 ? -4.048 -12.534 -1.944 1.00 98.50 92 ALA A C 1
ATOM 724 O O . ALA A 1 92 ? -4.331 -11.449 -2.459 1.00 98.50 92 ALA A O 1
ATOM 725 N N . LYS A 1 93 ? -2.848 -13.108 -2.076 1.00 98.50 93 LYS A N 1
ATOM 726 C CA . LYS A 1 93 ? -1.782 -12.525 -2.889 1.00 98.50 93 LYS A CA 1
ATOM 727 C C . LYS A 1 93 ? -2.258 -12.334 -4.332 1.00 98.50 93 LYS A C 1
ATOM 729 O O . LYS A 1 93 ? -2.744 -13.277 -4.955 1.00 98.50 93 LYS A O 1
ATOM 734 N N . ASN A 1 94 ? -2.083 -11.130 -4.863 1.00 98.69 94 ASN A N 1
ATOM 735 C CA . ASN A 1 94 ? -2.471 -10.767 -6.220 1.00 98.69 94 ASN A CA 1
ATOM 736 C C . ASN A 1 94 ? -1.537 -9.675 -6.760 1.00 98.69 94 ASN A C 1
ATOM 738 O O . ASN A 1 94 ? -1.674 -8.497 -6.437 1.00 98.69 94 ASN A O 1
ATOM 742 N N . SER A 1 95 ? -0.588 -10.067 -7.609 1.00 98.25 95 SER A N 1
ATOM 743 C CA . SER A 1 95 ? 0.403 -9.141 -8.167 1.00 98.25 95 SER A CA 1
ATOM 744 C C . SER A 1 95 ? -0.209 -8.088 -9.093 1.00 98.25 95 SER A C 1
ATOM 746 O O . SER A 1 95 ? 0.289 -6.967 -9.139 1.00 98.25 95 SER A O 1
ATOM 748 N N . VAL A 1 96 ? -1.299 -8.407 -9.802 1.00 98.75 96 VAL A N 1
ATOM 749 C CA . VAL A 1 96 ? -1.992 -7.457 -10.690 1.00 98.75 96 VAL A CA 1
ATOM 750 C C . VAL A 1 96 ? -2.635 -6.338 -9.871 1.00 98.75 96 VAL A C 1
ATOM 752 O O . VAL A 1 96 ? -2.457 -5.162 -10.186 1.00 98.75 96 VAL A O 1
ATOM 755 N N . GLU A 1 97 ? -3.325 -6.686 -8.783 1.00 98.69 97 GLU A N 1
ATOM 756 C CA . GLU A 1 97 ? -3.881 -5.692 -7.858 1.00 98.69 97 GLU A CA 1
ATOM 757 C C . GLU A 1 97 ? -2.778 -4.865 -7.194 1.00 98.69 97 GLU A C 1
ATOM 759 O O . GLU A 1 97 ? -2.866 -3.637 -7.172 1.00 98.69 97 GLU A O 1
ATOM 764 N N . ALA A 1 98 ? -1.696 -5.504 -6.735 1.00 98.75 98 ALA A N 1
ATOM 765 C CA . ALA A 1 98 ? -0.551 -4.796 -6.166 1.00 98.75 98 ALA A CA 1
ATOM 766 C C . ALA A 1 98 ? 0.022 -3.754 -7.143 1.00 98.75 98 ALA A C 1
ATOM 768 O O . ALA A 1 98 ? 0.123 -2.576 -6.800 1.00 98.75 98 ALA A O 1
ATOM 769 N N . ALA A 1 99 ? 0.312 -4.146 -8.389 1.00 98.75 99 ALA A N 1
ATOM 770 C CA . ALA A 1 99 ? 0.827 -3.240 -9.415 1.00 98.75 99 ALA A CA 1
ATOM 771 C C . ALA A 1 99 ? -0.148 -2.089 -9.727 1.00 98.75 99 ALA A C 1
ATOM 773 O O . ALA A 1 99 ? 0.276 -0.950 -9.941 1.00 98.75 99 ALA A O 1
ATOM 774 N N . ASN A 1 100 ? -1.458 -2.352 -9.721 1.00 98.81 100 ASN A N 1
A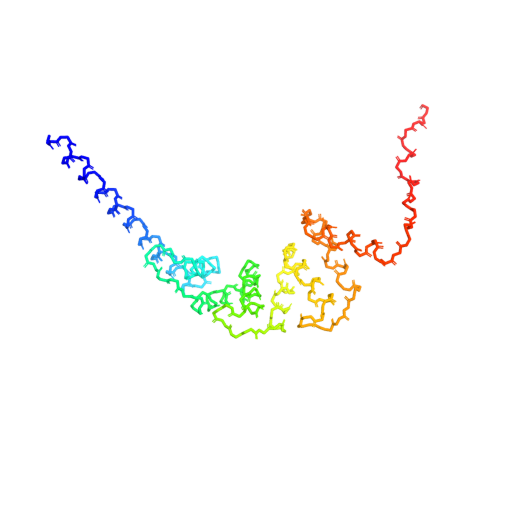TOM 775 C CA . ASN A 1 100 ? -2.477 -1.322 -9.923 1.00 98.81 100 ASN A CA 1
ATOM 776 C C . ASN A 1 100 ? -2.500 -0.294 -8.785 1.00 98.81 100 ASN A C 1
ATOM 778 O O . ASN A 1 100 ? -2.550 0.911 -9.052 1.00 98.81 100 ASN A O 1
ATOM 782 N N . TRP A 1 101 ? -2.427 -0.738 -7.530 1.00 98.88 101 TRP A N 1
ATOM 783 C CA . TRP A 1 101 ? -2.397 0.156 -6.372 1.00 98.88 101 TRP A CA 1
ATOM 784 C C . TRP A 1 101 ? -1.066 0.905 -6.239 1.00 98.88 101 TRP A C 1
ATOM 786 O O . TRP A 1 101 ? -1.087 2.121 -6.027 1.00 98.88 101 TRP A O 1
ATOM 796 N N . TYR A 1 102 ? 0.074 0.245 -6.489 1.00 98.88 102 TYR A N 1
ATOM 797 C CA . TYR A 1 102 ? 1.367 0.926 -6.612 1.00 98.88 102 TYR A CA 1
ATOM 798 C C . TYR A 1 102 ? 1.307 2.010 -7.689 1.00 98.88 102 TYR A C 1
ATOM 800 O O . TYR A 1 102 ? 1.760 3.124 -7.448 1.00 98.88 102 TYR A O 1
ATOM 808 N N . ARG A 1 103 ? 0.685 1.747 -8.846 1.00 98.81 103 ARG A N 1
ATOM 809 C CA . ARG A 1 103 ? 0.530 2.751 -9.909 1.00 98.81 103 ARG A CA 1
ATOM 810 C C . ARG A 1 103 ? -0.265 3.974 -9.475 1.00 98.81 103 ARG A C 1
ATOM 812 O O . ARG A 1 103 ? 0.174 5.085 -9.766 1.00 98.81 103 ARG A O 1
ATOM 819 N N . LYS A 1 104 ? -1.377 3.796 -8.760 1.00 98.81 104 LYS A N 1
ATOM 820 C CA . LYS A 1 104 ? -2.163 4.923 -8.229 1.00 98.81 104 LYS A CA 1
ATOM 821 C C . LYS A 1 104 ? -1.333 5.776 -7.258 1.00 98.81 104 LYS A C 1
ATOM 823 O O . LYS A 1 104 ? -1.216 6.983 -7.461 1.00 98.81 104 LYS A O 1
ATOM 828 N N . ALA A 1 105 ? -0.655 5.152 -6.293 1.00 98.75 105 ALA A N 1
ATOM 829 C CA . ALA A 1 105 ? 0.203 5.868 -5.344 1.00 98.75 105 ALA A CA 1
ATOM 830 C C . ALA A 1 105 ? 1.418 6.535 -6.027 1.00 98.75 105 ALA A C 1
ATOM 832 O O . ALA A 1 105 ? 1.801 7.656 -5.689 1.00 98.75 105 ALA A O 1
ATOM 833 N N . ALA A 1 106 ? 2.002 5.878 -7.033 1.00 98.62 106 ALA A N 1
ATOM 834 C CA . ALA A 1 106 ? 3.138 6.380 -7.803 1.00 98.62 106 ALA A CA 1
ATOM 835 C C . ALA A 1 106 ? 2.783 7.616 -8.647 1.00 98.62 106 ALA A C 1
ATOM 837 O O . ALA A 1 106 ? 3.605 8.527 -8.792 1.00 98.62 106 ALA A O 1
ATOM 838 N N . GLN A 1 107 ? 1.563 7.658 -9.197 1.00 98.56 107 GLN A N 1
ATOM 839 C CA . GLN A 1 107 ? 1.017 8.812 -9.923 1.00 98.56 107 GLN A CA 1
ATOM 840 C C . GLN A 1 107 ? 0.797 10.025 -9.013 1.00 98.56 107 GLN A C 1
ATOM 842 O O . GLN A 1 107 ? 0.898 11.157 -9.474 1.00 98.56 107 GLN A O 1
ATOM 847 N N . LEU A 1 108 ? 0.576 9.789 -7.720 1.00 98.25 108 LEU A N 1
ATOM 848 C CA . LEU A 1 108 ? 0.508 10.811 -6.674 1.00 98.25 108 LEU A CA 1
ATOM 849 C C . LEU A 1 108 ? 1.885 11.107 -6.046 1.00 98.25 108 LEU A C 1
ATOM 851 O O . LEU A 1 108 ? 1.978 11.663 -4.956 1.00 98.25 108 LEU A O 1
ATOM 855 N N . ASN A 1 109 ? 2.958 10.766 -6.764 1.00 97.94 109 ASN A N 1
ATOM 856 C CA . ASN A 1 109 ? 4.354 11.063 -6.449 1.00 97.94 109 ASN A CA 1
ATOM 857 C C . ASN A 1 109 ? 4.958 10.359 -5.227 1.00 97.94 109 ASN A C 1
ATOM 859 O O . ASN A 1 109 ? 6.052 10.733 -4.816 1.00 97.94 109 ASN A O 1
ATOM 863 N N . LEU A 1 110 ? 4.354 9.295 -4.689 1.00 98.50 110 LEU A N 1
ATOM 864 C CA . LEU A 1 110 ? 5.011 8.536 -3.620 1.00 98.50 110 LEU A CA 1
ATOM 865 C C . LEU A 1 110 ? 6.234 7.776 -4.160 1.00 98.50 110 LEU A C 1
ATOM 867 O O . LEU A 1 110 ? 6.087 6.817 -4.921 1.00 98.50 110 LEU A O 1
ATOM 871 N N . ALA A 1 111 ? 7.437 8.177 -3.744 1.00 98.19 111 ALA A N 1
ATOM 872 C CA . ALA A 1 111 ? 8.699 7.622 -4.242 1.00 98.19 111 ALA A CA 1
ATOM 873 C C . ALA A 1 111 ? 8.805 6.098 -4.053 1.00 98.19 111 ALA A C 1
ATOM 875 O O . ALA A 1 111 ? 9.248 5.388 -4.955 1.00 98.19 111 ALA A O 1
ATOM 876 N N . GLN A 1 112 ? 8.355 5.573 -2.910 1.00 98.31 112 GLN A N 1
ATOM 877 C CA . GLN A 1 112 ? 8.351 4.135 -2.631 1.00 98.31 112 GLN A CA 1
ATOM 878 C C . GLN A 1 112 ? 7.443 3.383 -3.611 1.00 98.31 112 GLN A C 1
ATOM 880 O O . GLN A 1 112 ? 7.853 2.377 -4.179 1.00 98.31 112 GLN A O 1
ATOM 885 N N . ALA A 1 113 ? 6.242 3.903 -3.881 1.00 98.62 113 ALA A N 1
ATOM 886 C CA . ALA A 1 113 ? 5.338 3.301 -4.858 1.00 98.62 113 ALA A CA 1
ATOM 887 C C . ALA A 1 113 ? 5.894 3.373 -6.286 1.00 98.62 113 ALA A C 1
ATOM 889 O O . ALA A 1 113 ? 5.736 2.426 -7.049 1.00 98.62 113 ALA A O 1
ATOM 890 N N . GLN A 1 114 ? 6.573 4.468 -6.645 1.00 98.75 114 GLN A N 1
ATOM 891 C CA . GLN A 1 114 ? 7.263 4.588 -7.932 1.00 98.75 114 GLN A CA 1
ATOM 892 C C . GLN A 1 114 ? 8.363 3.530 -8.066 1.00 98.75 114 GLN A C 1
ATOM 894 O O . GLN A 1 114 ? 8.421 2.841 -9.079 1.00 98.75 114 GLN A O 1
ATOM 899 N N . SER A 1 115 ? 9.189 3.341 -7.036 1.00 97.94 115 SER A N 1
ATOM 900 C CA . SER A 1 115 ? 10.210 2.291 -7.038 1.00 97.94 115 SER A CA 1
ATOM 901 C C . SER A 1 115 ? 9.594 0.895 -7.143 1.00 97.94 115 SER A C 1
ATOM 903 O O . SER A 1 115 ? 10.040 0.094 -7.957 1.00 97.94 115 SER A O 1
ATOM 905 N N . ASN A 1 116 ? 8.539 0.605 -6.380 1.00 98.38 116 ASN A N 1
ATOM 906 C CA . ASN A 1 116 ? 7.891 -0.707 -6.419 1.00 98.38 116 ASN A CA 1
ATOM 907 C C . ASN A 1 116 ? 7.198 -0.967 -7.763 1.00 98.38 116 ASN A C 1
ATOM 909 O O . ASN A 1 116 ? 7.272 -2.074 -8.281 1.00 98.38 116 ASN A O 1
ATOM 913 N N . LEU A 1 117 ? 6.598 0.052 -8.385 1.00 98.56 117 LEU A N 1
ATOM 914 C CA . LEU A 1 117 ? 6.067 -0.075 -9.741 1.00 98.56 117 LEU A CA 1
ATOM 915 C C . LEU A 1 117 ? 7.182 -0.294 -10.774 1.00 98.56 117 LEU A C 1
ATOM 917 O O . LEU A 1 117 ? 6.995 -1.063 -11.716 1.00 98.56 117 LEU A O 1
ATOM 921 N N . GLY A 1 118 ? 8.338 0.353 -10.597 1.00 97.56 118 GLY A N 1
ATOM 922 C CA . GLY A 1 118 ? 9.523 0.087 -11.411 1.00 97.56 118 GLY A CA 1
ATOM 923 C C . GLY A 1 118 ? 9.928 -1.386 -11.341 1.00 97.56 118 GLY A C 1
ATOM 924 O O . GLY A 1 118 ? 10.124 -2.019 -12.375 1.00 97.56 118 GLY A O 1
ATOM 925 N N . TYR A 1 119 ? 9.927 -1.952 -10.135 1.00 96.75 119 TYR A N 1
ATOM 926 C CA . TYR A 1 119 ? 10.191 -3.372 -9.906 1.00 96.75 119 TYR A CA 1
ATOM 927 C C . TYR A 1 119 ? 9.130 -4.290 -10.530 1.00 96.75 119 TYR A C 1
ATOM 929 O O . TYR A 1 119 ? 9.482 -5.299 -11.142 1.00 96.75 119 TYR A O 1
ATOM 937 N N . CYS A 1 120 ? 7.844 -3.921 -10.466 1.00 98.25 120 CYS A N 1
ATOM 938 C CA . CYS A 1 120 ? 6.780 -4.655 -11.159 1.00 98.25 120 CYS A CA 1
ATOM 939 C C . CYS A 1 120 ? 7.069 -4.779 -12.662 1.00 98.25 120 CYS A C 1
ATOM 941 O O . CYS A 1 120 ? 7.018 -5.885 -13.199 1.00 98.25 120 CYS A O 1
ATOM 943 N N . TYR A 1 121 ? 7.439 -3.676 -13.321 1.00 98.31 121 TYR A N 1
ATOM 944 C CA . TYR A 1 121 ? 7.793 -3.679 -14.744 1.00 98.31 121 TYR A CA 1
ATOM 945 C C . TYR A 1 121 ? 9.101 -4.415 -15.040 1.00 98.31 121 TYR A C 1
ATOM 947 O O . TYR A 1 121 ? 9.193 -5.084 -16.064 1.00 98.31 121 TYR A O 1
ATOM 955 N N . GLU A 1 122 ? 10.102 -4.327 -14.168 1.00 95.25 122 GLU A N 1
ATOM 956 C CA . GLU A 1 122 ? 11.371 -5.047 -14.328 1.00 95.25 122 GLU A CA 1
ATOM 957 C C . GLU A 1 122 ? 11.168 -6.565 -14.306 1.00 95.25 122 GLU A C 1
ATOM 959 O O . GLU A 1 122 ? 11.708 -7.278 -15.146 1.00 95.25 122 GLU A O 1
ATOM 964 N N . MET A 1 123 ? 10.360 -7.056 -13.367 1.00 96.19 123 MET A N 1
ATOM 965 C CA . MET A 1 123 ? 10.181 -8.491 -13.135 1.00 96.19 123 MET A CA 1
ATOM 966 C C . MET A 1 123 ? 8.951 -9.082 -13.833 1.00 96.19 123 MET A C 1
ATOM 968 O O . MET A 1 123 ? 8.707 -10.283 -13.725 1.00 96.19 123 MET A O 1
ATOM 972 N N . GLY A 1 124 ? 8.131 -8.256 -14.488 1.00 96.75 124 GLY A N 1
ATOM 973 C CA . GLY A 1 124 ? 6.826 -8.673 -15.007 1.00 96.75 124 GLY A CA 1
ATOM 974 C C . GLY A 1 124 ? 5.848 -9.109 -13.902 1.00 96.75 124 GLY A C 1
ATOM 975 O O . GLY A 1 124 ? 5.036 -10.017 -14.089 1.00 96.75 124 GLY A O 1
ATOM 976 N N . GLN A 1 125 ? 5.938 -8.512 -12.710 1.00 96.81 125 GLN A N 1
ATOM 977 C CA . GLN A 1 125 ? 5.068 -8.839 -11.579 1.00 96.81 125 GLN A CA 1
ATOM 978 C C . GLN A 1 125 ? 3.793 -8.000 -11.614 1.00 96.81 125 GLN A C 1
ATOM 980 O O . GLN A 1 125 ? 3.786 -6.833 -11.233 1.00 96.81 125 GLN A O 1
ATOM 985 N N . GLY A 1 126 ? 2.694 -8.608 -12.071 1.00 96.94 126 GLY A N 1
ATOM 986 C CA . GLY A 1 126 ? 1.406 -7.914 -12.205 1.00 96.94 126 GLY A CA 1
ATOM 987 C C . GLY A 1 126 ? 1.348 -6.938 -13.383 1.00 96.94 126 GLY A C 1
ATOM 988 O O . GLY A 1 126 ? 0.340 -6.264 -13.588 1.00 96.94 126 GLY A O 1
ATOM 989 N N . THR A 1 127 ? 2.421 -6.883 -14.170 1.00 97.62 127 THR A N 1
ATOM 990 C CA . THR A 1 127 ? 2.555 -6.154 -15.429 1.00 97.62 127 THR A CA 1
ATOM 991 C C . THR A 1 127 ? 3.298 -7.036 -16.428 1.00 97.62 127 THR A C 1
ATOM 993 O O . THR A 1 127 ? 3.963 -7.991 -16.039 1.00 97.62 127 THR A O 1
ATOM 996 N N . GLU A 1 128 ? 3.257 -6.700 -17.712 1.00 97.81 128 GLU A N 1
ATOM 997 C CA . GLU A 1 128 ? 4.243 -7.239 -18.652 1.00 97.81 128 GLU A CA 1
ATOM 998 C C . GLU A 1 128 ? 5.635 -6.679 -18.332 1.00 97.81 128 GLU A C 1
ATOM 1000 O O . GLU A 1 128 ? 5.759 -5.567 -17.804 1.00 97.81 128 GLU A O 1
ATOM 1005 N N . MET A 1 129 ? 6.678 -7.453 -18.636 1.00 97.19 129 MET A N 1
ATOM 1006 C CA . MET A 1 129 ? 8.058 -7.013 -18.449 1.00 97.19 129 MET A CA 1
ATOM 1007 C C . MET A 1 129 ? 8.360 -5.839 -19.389 1.00 97.19 129 MET A C 1
ATOM 1009 O O . MET A 1 129 ? 8.151 -5.938 -20.598 1.00 97.19 129 MET A O 1
ATOM 1013 N N . ASN A 1 130 ? 8.843 -4.723 -18.844 1.00 96.94 130 ASN A N 1
ATOM 1014 C CA . ASN A 1 130 ? 9.162 -3.522 -19.609 1.00 96.94 130 ASN A CA 1
ATOM 1015 C C . ASN A 1 130 ? 10.272 -2.712 -18.928 1.00 96.94 130 ASN A C 1
ATOM 1017 O O . ASN A 1 130 ? 10.029 -1.908 -18.027 1.00 96.94 130 ASN A O 1
ATOM 1021 N N . GLU A 1 131 ? 11.499 -2.889 -19.403 1.00 93.31 131 GLU A N 1
ATOM 1022 C CA . GLU A 1 131 ? 12.676 -2.218 -18.850 1.00 93.31 131 GLU A CA 1
ATOM 1023 C C . GLU A 1 131 ? 12.604 -0.686 -18.959 1.00 93.31 131 GLU A C 1
ATOM 1025 O O . GLU A 1 131 ? 12.964 0.026 -18.021 1.00 93.31 131 GLU A O 1
ATOM 1030 N N . ALA A 1 132 ? 12.083 -0.154 -20.069 1.00 94.06 132 ALA A N 1
ATOM 1031 C CA . ALA A 1 132 ? 11.983 1.289 -20.273 1.00 94.06 132 ALA A CA 1
ATOM 1032 C C . ALA A 1 132 ? 11.029 1.948 -19.260 1.00 94.06 132 ALA A C 1
ATOM 1034 O O . ALA A 1 132 ? 11.343 3.007 -18.705 1.00 94.06 132 ALA A O 1
ATOM 1035 N N . GLU A 1 133 ? 9.885 1.317 -18.974 1.00 96.44 133 GLU A N 1
ATOM 1036 C CA . GLU A 1 133 ? 8.986 1.783 -17.911 1.00 96.44 133 GLU A CA 1
ATOM 1037 C C . GLU A 1 133 ? 9.615 1.604 -16.525 1.00 96.44 133 GLU A C 1
ATOM 1039 O O . GLU A 1 133 ? 9.513 2.518 -15.705 1.00 96.44 133 GLU A O 1
ATOM 1044 N N . ALA A 1 134 ? 10.332 0.504 -16.272 1.00 95.94 134 ALA A N 1
ATOM 1045 C CA . ALA A 1 134 ? 11.045 0.310 -15.010 1.00 95.94 134 ALA A CA 1
ATOM 1046 C C . ALA A 1 134 ? 12.036 1.455 -14.733 1.00 95.94 134 ALA A C 1
ATOM 1048 O O . ALA A 1 134 ? 11.938 2.129 -13.704 1.00 95.94 134 ALA A O 1
ATOM 1049 N N . VAL A 1 135 ? 12.924 1.760 -15.690 1.00 94.56 135 VAL A N 1
ATOM 1050 C CA . VAL A 1 135 ? 13.899 2.862 -15.584 1.00 94.56 135 VAL A CA 1
ATOM 1051 C C . VAL A 1 135 ? 13.206 4.210 -15.396 1.00 94.56 135 VAL A C 1
ATOM 1053 O O . VAL A 1 135 ? 13.651 5.030 -14.591 1.00 94.56 135 VAL A O 1
ATOM 1056 N N . LYS A 1 136 ? 12.104 4.462 -16.106 1.00 96.62 136 LYS A N 1
ATOM 1057 C CA . LYS A 1 136 ? 11.329 5.701 -15.968 1.00 96.62 136 LYS A CA 1
ATOM 1058 C C . LYS A 1 136 ? 10.772 5.876 -14.554 1.00 96.62 136 LYS A C 1
ATOM 1060 O O . LYS A 1 136 ? 10.853 6.978 -14.011 1.00 96.62 136 LYS A O 1
ATOM 1065 N N . TRP A 1 137 ? 10.218 4.826 -13.952 1.00 97.81 137 TRP A N 1
ATOM 1066 C CA . TRP A 1 137 ? 9.680 4.898 -12.593 1.00 97.81 137 TRP A CA 1
ATOM 1067 C C . TRP A 1 137 ? 10.774 4.968 -11.528 1.00 97.81 137 TRP A C 1
ATOM 1069 O O . TRP A 1 137 ? 10.675 5.803 -10.626 1.00 97.81 137 TRP A O 1
ATOM 1079 N N . TYR A 1 138 ? 11.858 4.201 -11.674 1.00 96.44 138 TYR A N 1
ATOM 1080 C CA . TYR A 1 138 ? 13.015 4.325 -10.789 1.00 96.44 138 TYR A CA 1
ATOM 1081 C C . TYR A 1 138 ? 13.633 5.724 -10.844 1.00 96.44 138 TYR A C 1
ATOM 1083 O O . TYR A 1 138 ? 13.957 6.277 -9.797 1.00 96.44 138 TYR A O 1
ATOM 1091 N N . ARG A 1 139 ? 13.733 6.344 -12.030 1.00 95.62 139 ARG A N 1
ATOM 1092 C CA . ARG A 1 139 ? 14.225 7.725 -12.187 1.00 95.62 139 ARG A CA 1
ATOM 1093 C C . ARG A 1 139 ? 13.425 8.715 -11.354 1.00 95.62 139 ARG A C 1
ATOM 1095 O O . ARG A 1 139 ? 14.019 9.454 -10.578 1.00 95.62 139 ARG A O 1
ATOM 1102 N N . LYS A 1 140 ? 12.095 8.672 -11.448 1.00 96.62 140 LYS A N 1
ATOM 1103 C CA . LYS A 1 140 ? 11.222 9.547 -10.652 1.00 96.62 140 LYS A CA 1
ATOM 1104 C C . LYS A 1 140 ? 11.427 9.360 -9.147 1.00 96.62 140 LYS A C 1
ATOM 1106 O O . LYS A 1 140 ? 11.484 10.340 -8.412 1.00 96.62 140 LYS A O 1
ATOM 1111 N N . ALA A 1 141 ? 11.576 8.119 -8.683 1.00 97.38 141 ALA A N 1
ATOM 1112 C CA . ALA A 1 141 ? 11.832 7.841 -7.270 1.00 97.38 141 ALA A CA 1
ATOM 1113 C C . ALA A 1 141 ? 13.235 8.306 -6.828 1.00 97.38 141 ALA A C 1
ATOM 1115 O O . ALA A 1 141 ? 13.406 8.831 -5.728 1.00 97.38 141 ALA A O 1
ATOM 1116 N N . ALA A 1 142 ? 14.240 8.153 -7.690 1.00 95.25 142 ALA A N 1
ATOM 1117 C CA . ALA A 1 142 ? 15.616 8.567 -7.436 1.00 95.25 142 ALA A CA 1
ATOM 1118 C C . ALA A 1 142 ? 15.789 10.094 -7.395 1.00 95.25 142 ALA A C 1
ATOM 1120 O O . ALA A 1 142 ? 16.561 10.592 -6.576 1.00 95.25 142 ALA A O 1
ATOM 1121 N N . GLU A 1 143 ? 15.048 10.832 -8.227 1.00 96.69 143 GLU A N 1
ATOM 1122 C CA . GLU A 1 143 ? 14.965 12.302 -8.200 1.00 96.69 143 GLU A CA 1
ATOM 1123 C C . GLU A 1 143 ? 14.377 12.822 -6.876 1.00 96.69 143 GLU A C 1
ATOM 1125 O O . GLU A 1 143 ? 14.667 13.941 -6.460 1.00 96.69 143 GLU A O 1
ATOM 1130 N N . GLN A 1 144 ? 13.619 11.980 -6.166 1.00 97.06 144 GLN A N 1
ATOM 1131 C CA . GLN A 1 144 ? 13.130 12.233 -4.807 1.00 97.06 144 GLN A CA 1
ATOM 1132 C C . GLN A 1 144 ? 14.091 11.737 -3.710 1.00 97.06 144 GLN A C 1
ATOM 1134 O O . GLN A 1 144 ? 13.722 11.682 -2.539 1.00 97.06 144 GLN A O 1
ATOM 1139 N N . ASN A 1 145 ? 15.332 11.394 -4.067 1.00 95.31 145 ASN A N 1
ATOM 1140 C CA . ASN A 1 145 ? 16.380 10.890 -3.173 1.00 95.31 145 ASN A CA 1
ATOM 1141 C C . ASN A 1 145 ? 16.083 9.528 -2.522 1.00 95.31 145 ASN A C 1
ATOM 1143 O O . ASN A 1 145 ? 16.652 9.204 -1.478 1.00 95.31 145 ASN A O 1
ATOM 1147 N N . LEU A 1 146 ? 15.226 8.695 -3.126 1.00 94.12 146 LEU A N 1
ATOM 1148 C CA . LEU A 1 146 ? 15.041 7.330 -2.642 1.00 94.12 146 LEU A CA 1
ATOM 1149 C C . LEU A 1 146 ? 16.273 6.478 -2.987 1.00 94.12 146 LEU A C 1
ATOM 1151 O O . LEU A 1 146 ? 16.463 6.083 -4.138 1.00 94.12 146 LEU A O 1
ATOM 1155 N N . ALA A 1 147 ? 17.082 6.158 -1.974 1.00 91.25 147 ALA A N 1
ATOM 1156 C CA . ALA A 1 147 ? 18.348 5.435 -2.126 1.00 91.25 147 ALA A CA 1
ATOM 1157 C C . ALA A 1 147 ? 18.206 4.100 -2.878 1.00 91.25 147 ALA A C 1
ATOM 1159 O O . ALA A 1 147 ? 19.005 3.796 -3.761 1.00 91.25 147 ALA A O 1
ATOM 1160 N N . THR A 1 148 ? 17.155 3.324 -2.591 1.00 87.06 148 THR A N 1
ATOM 1161 C CA . THR A 1 148 ? 16.884 2.057 -3.290 1.00 87.06 148 THR A CA 1
ATOM 1162 C C . THR A 1 148 ? 16.689 2.269 -4.790 1.00 87.06 148 THR A C 1
ATOM 1164 O O . THR A 1 148 ? 17.241 1.527 -5.595 1.00 87.06 148 THR A O 1
ATOM 1167 N N . ALA A 1 149 ? 15.965 3.320 -5.185 1.00 86.25 149 ALA A N 1
ATOM 1168 C CA . ALA A 1 149 ? 15.746 3.629 -6.593 1.00 86.25 149 ALA A CA 1
ATOM 1169 C C . ALA A 1 149 ? 17.017 4.149 -7.279 1.00 86.25 149 ALA A C 1
ATOM 1171 O O . ALA A 1 149 ? 17.285 3.787 -8.422 1.00 86.25 149 ALA A O 1
ATOM 1172 N N . GLN A 1 150 ? 17.829 4.948 -6.577 1.00 88.62 150 GLN A N 1
ATOM 1173 C CA . GLN A 1 150 ? 19.146 5.373 -7.067 1.00 88.62 150 GLN A CA 1
ATOM 1174 C C . GLN A 1 150 ? 20.063 4.168 -7.319 1.00 88.62 150 GLN A C 1
ATOM 1176 O O . GLN A 1 150 ? 20.703 4.098 -8.367 1.00 88.62 150 GLN A O 1
ATOM 1181 N N . ASN A 1 151 ? 20.075 3.191 -6.408 1.00 85.81 151 ASN A N 1
ATOM 1182 C CA . ASN A 1 151 ? 20.829 1.950 -6.574 1.00 85.81 151 ASN A CA 1
ATOM 1183 C C . ASN A 1 151 ? 20.316 1.122 -7.762 1.00 85.81 151 ASN A C 1
ATOM 1185 O O . ASN A 1 151 ? 21.109 0.695 -8.597 1.00 85.81 151 ASN A O 1
ATOM 1189 N N . ASN A 1 152 ? 18.995 0.952 -7.884 1.00 81.75 152 ASN A N 1
ATOM 1190 C CA . ASN A 1 152 ? 18.396 0.202 -8.991 1.00 81.75 152 ASN A CA 1
ATOM 1191 C C . ASN A 1 152 ? 18.711 0.846 -10.352 1.00 81.75 152 ASN A C 1
ATOM 1193 O O . ASN A 1 152 ? 19.045 0.140 -11.300 1.00 81.75 152 ASN A O 1
ATOM 1197 N N . LEU A 1 153 ? 18.691 2.181 -10.452 1.00 83.75 153 LEU A N 1
ATOM 1198 C CA . LEU A 1 153 ? 19.146 2.885 -11.658 1.00 83.75 153 LEU A CA 1
ATOM 1199 C C . LEU A 1 153 ? 20.634 2.694 -11.926 1.00 83.75 153 LEU A C 1
ATOM 1201 O O . LEU A 1 153 ? 21.013 2.507 -13.078 1.00 83.75 153 LEU A O 1
ATOM 1205 N N . GLY A 1 154 ? 21.469 2.760 -10.887 1.00 80.88 154 GLY A N 1
ATOM 1206 C CA . GLY A 1 154 ? 22.909 2.546 -11.006 1.00 80.88 154 GLY A CA 1
ATOM 1207 C C . GLY A 1 154 ? 23.231 1.172 -11.591 1.00 80.88 154 GLY A C 1
ATOM 1208 O O . GLY A 1 154 ? 24.016 1.083 -12.531 1.00 80.88 154 GLY A O 1
ATOM 1209 N N . LEU A 1 155 ? 22.553 0.126 -11.106 1.00 79.69 155 LEU A N 1
ATOM 1210 C CA . LEU A 1 155 ? 22.671 -1.230 -11.646 1.00 79.69 155 LEU A CA 1
ATOM 1211 C C . LEU A 1 155 ? 22.222 -1.303 -13.108 1.00 79.69 155 LEU A C 1
ATOM 1213 O O . LEU A 1 155 ? 22.921 -1.885 -13.924 1.00 79.69 155 LEU A O 1
ATOM 1217 N N . ARG A 1 156 ? 21.115 -0.653 -13.485 1.00 74.88 156 ARG A N 1
ATOM 1218 C CA . ARG A 1 156 ? 20.657 -0.648 -14.886 1.00 74.88 156 ARG A CA 1
ATOM 1219 C C . ARG A 1 156 ? 21.581 0.103 -15.834 1.00 74.88 156 ARG A C 1
ATOM 1221 O O . ARG A 1 156 ? 21.784 -0.344 -16.956 1.00 74.88 156 ARG A O 1
ATOM 1228 N N . TYR A 1 157 ? 22.173 1.209 -15.396 1.00 73.75 157 TYR A N 1
ATOM 1229 C CA . TYR A 1 157 ? 23.194 1.891 -16.189 1.00 73.75 157 TYR A CA 1
ATOM 1230 C C . TYR A 1 157 ? 24.475 1.065 -16.326 1.00 73.75 157 TYR A C 1
ATOM 1232 O O . TYR A 1 157 ? 25.108 1.126 -17.374 1.00 73.75 157 TYR A O 1
ATOM 1240 N N . PHE A 1 158 ? 24.834 0.288 -15.302 1.00 69.62 158 PHE A N 1
ATOM 1241 C CA . PHE A 1 158 ? 25.982 -0.615 -15.339 1.00 69.62 158 PHE A CA 1
ATOM 1242 C C . PHE A 1 158 ? 25.739 -1.846 -16.230 1.00 69.62 158 PHE A C 1
ATOM 1244 O O . PHE A 1 158 ? 26.614 -2.218 -17.006 1.00 69.62 158 PHE A O 1
ATOM 1251 N N . ASP A 1 159 ? 24.546 -2.441 -16.156 1.00 65.31 159 ASP A N 1
ATOM 1252 C CA . ASP A 1 159 ? 24.166 -3.633 -16.925 1.00 65.31 159 ASP A CA 1
ATOM 1253 C C . ASP A 1 159 ? 23.854 -3.306 -18.401 1.00 65.31 159 ASP A C 1
ATOM 1255 O O . ASP A 1 159 ? 24.031 -4.152 -19.277 1.00 65.31 159 ASP A O 1
ATOM 1259 N N . GLY A 1 160 ? 23.377 -2.084 -18.680 1.00 61.44 160 GLY A N 1
ATOM 1260 C CA . GLY A 1 160 ? 22.851 -1.664 -19.981 1.00 61.44 160 GLY A CA 1
ATOM 1261 C C . GLY A 1 160 ? 23.846 -1.027 -20.958 1.00 61.44 160 GLY A C 1
ATOM 1262 O O . GLY A 1 160 ? 23.487 -0.903 -22.127 1.00 61.44 160 GLY A O 1
ATOM 1263 N N . ASN A 1 161 ? 25.048 -0.595 -20.536 1.00 50.31 161 ASN A N 1
ATOM 1264 C CA . ASN A 1 161 ? 26.150 -0.229 -21.447 1.00 50.31 161 ASN A CA 1
ATOM 1265 C C . ASN A 1 161 ? 27.465 0.152 -20.735 1.00 50.31 161 ASN A C 1
ATOM 1267 O O . ASN A 1 161 ? 27.466 0.764 -19.668 1.00 50.31 161 ASN A O 1
ATOM 1271 N N . GLU A 1 162 ? 28.581 -0.091 -21.440 1.00 49.16 162 GLU A N 1
ATOM 1272 C CA . GLU A 1 162 ? 29.798 0.729 -21.408 1.00 49.16 162 GLU A CA 1
ATOM 1273 C C . GLU A 1 162 ? 29.459 2.198 -21.115 1.00 49.16 162 GLU A C 1
ATOM 1275 O O . GLU A 1 162 ? 28.649 2.809 -21.810 1.00 49.16 162 GLU A O 1
ATOM 1280 N N . VAL A 1 163 ? 30.086 2.759 -20.080 1.00 42.50 163 VAL A N 1
ATOM 1281 C CA . VAL A 1 163 ? 30.038 4.176 -19.698 1.00 42.50 163 VAL A CA 1
ATOM 1282 C C . VAL A 1 163 ? 29.985 5.098 -20.922 1.00 42.50 163 VAL A C 1
ATOM 1284 O O . VAL A 1 163 ? 31.012 5.436 -21.510 1.00 42.50 163 VAL A O 1
ATOM 1287 N N . ALA A 1 164 ? 28.790 5.565 -21.288 1.00 39.38 164 ALA A N 1
ATOM 1288 C CA . ALA A 1 164 ? 28.675 6.724 -22.155 1.00 39.38 164 ALA A CA 1
ATOM 1289 C C . ALA A 1 164 ? 29.245 7.912 -21.360 1.00 39.38 164 ALA A C 1
ATOM 1291 O O . ALA A 1 164 ? 28.768 8.183 -20.251 1.00 39.38 164 ALA A O 1
ATOM 1292 N N . PRO A 1 165 ? 30.297 8.588 -21.855 1.00 40.00 165 PRO A N 1
ATOM 1293 C CA . PRO A 1 165 ? 30.978 9.610 -21.084 1.00 40.00 165 PRO A CA 1
ATOM 1294 C C . PRO A 1 165 ? 30.000 10.741 -20.780 1.00 40.00 165 PRO A C 1
ATOM 1296 O O . PRO A 1 165 ? 29.371 11.300 -21.680 1.00 40.00 165 PRO A O 1
ATOM 1299 N N . VAL A 1 166 ? 29.897 11.095 -19.500 1.00 49.16 166 VAL A N 1
ATOM 1300 C CA . VAL A 1 166 ? 29.305 12.363 -19.071 1.00 49.16 166 VAL A CA 1
ATOM 1301 C C . VAL A 1 166 ? 30.018 13.492 -19.818 1.00 49.16 166 VAL A C 1
ATOM 1303 O O . VAL A 1 166 ? 31.189 13.778 -19.563 1.00 49.16 166 VAL A O 1
ATOM 1306 N N . SER A 1 167 ? 29.337 14.118 -20.781 1.00 42.62 167 SER A N 1
ATOM 1307 C CA . SER A 1 167 ? 29.857 15.316 -21.432 1.00 42.62 167 SER A CA 1
ATOM 1308 C C . SER A 1 167 ? 29.716 16.484 -20.454 1.00 42.62 167 SER A C 1
ATOM 1310 O O . SER A 1 167 ? 28.629 16.973 -20.157 1.00 42.62 167 SER A O 1
ATOM 1312 N N . TRP A 1 168 ? 30.841 16.925 -19.897 1.00 51.62 168 TRP A N 1
ATOM 1313 C CA . TRP A 1 168 ? 30.913 18.031 -18.935 1.00 51.62 168 TRP A CA 1
ATOM 1314 C C . TRP A 1 168 ? 30.698 19.426 -19.556 1.00 51.62 168 TRP A C 1
ATOM 1316 O O . TRP A 1 168 ? 31.078 20.438 -18.970 1.00 51.62 168 TRP A O 1
ATOM 1326 N N . THR A 1 169 ? 30.124 19.548 -20.753 1.00 52.41 169 THR A N 1
ATOM 1327 C CA . THR A 1 169 ? 30.410 20.723 -21.588 1.00 52.41 169 THR A CA 1
ATOM 1328 C C . THR A 1 169 ? 29.584 21.990 -21.355 1.00 52.41 169 THR A C 1
ATOM 1330 O O . THR A 1 169 ? 29.796 22.937 -22.102 1.00 52.41 169 THR A O 1
ATOM 1333 N N . VAL A 1 170 ? 28.702 22.120 -20.352 1.00 45.31 170 VAL A N 1
ATOM 1334 C CA . VAL A 1 170 ? 27.988 23.413 -20.167 1.00 45.31 170 VAL A CA 1
ATOM 1335 C C . VAL A 1 170 ? 27.745 23.834 -18.710 1.00 45.31 170 VAL A C 1
ATOM 1337 O O . VAL A 1 170 ? 26.687 24.352 -18.375 1.00 45.31 170 VAL A O 1
ATOM 1340 N N . VAL A 1 171 ? 28.738 23.691 -17.825 1.00 48.12 171 VAL A N 1
ATOM 1341 C CA . VAL A 1 171 ? 28.767 24.475 -16.559 1.00 48.12 171 VAL A CA 1
ATOM 1342 C C . VAL 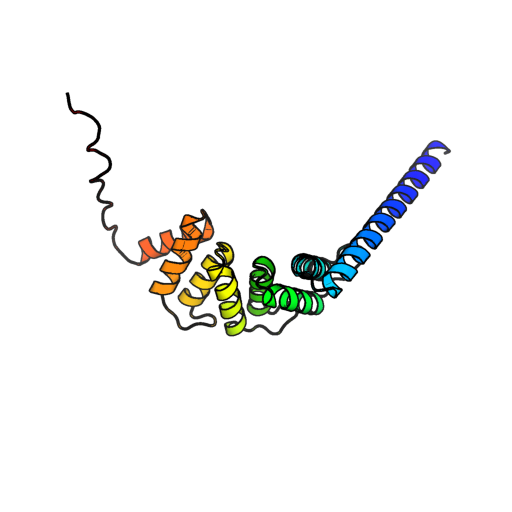A 1 171 ? 29.906 25.518 -16.552 1.00 48.12 171 VAL A C 1
ATOM 1344 O O . VAL A 1 171 ? 30.010 26.336 -15.648 1.00 48.12 171 VAL A O 1
ATOM 1347 N N . GLY A 1 172 ? 30.730 25.577 -17.606 1.00 41.94 172 GLY A N 1
ATOM 1348 C CA . GLY A 1 172 ? 31.974 26.362 -17.624 1.00 41.94 172 GLY A CA 1
ATOM 1349 C C . GLY A 1 172 ? 31.994 27.692 -18.393 1.00 41.94 172 GLY A C 1
ATOM 1350 O O . GLY A 1 172 ? 33.086 28.201 -18.608 1.00 41.94 172 GLY A O 1
ATOM 1351 N N . GLN A 1 173 ? 30.870 28.271 -18.841 1.00 44.50 173 GLN A N 1
ATOM 1352 C CA . GLN A 1 173 ? 30.882 29.517 -19.650 1.00 44.50 173 GLN A CA 1
ATOM 1353 C C . GLN A 1 173 ? 30.231 30.746 -18.985 1.00 44.50 173 GLN A C 1
ATOM 1355 O O . GLN A 1 173 ? 29.703 31.623 -19.664 1.00 44.50 173 GLN A O 1
ATOM 1360 N N . ARG A 1 174 ? 30.274 30.858 -17.651 1.00 48.97 174 ARG A N 1
ATOM 1361 C CA . ARG A 1 174 ? 29.872 32.099 -16.947 1.00 48.97 174 ARG A CA 1
ATOM 1362 C C . ARG A 1 174 ? 30.859 32.602 -15.892 1.00 48.97 174 ARG A C 1
ATOM 1364 O O . ARG A 1 174 ? 30.477 33.338 -14.990 1.00 48.97 174 ARG A O 1
ATOM 1371 N N . ALA A 1 175 ? 32.136 32.280 -16.038 1.00 49.28 175 ALA A N 1
ATOM 1372 C CA . ALA A 1 175 ? 33.196 33.012 -15.359 1.00 49.28 175 ALA A CA 1
ATOM 1373 C C . ALA A 1 175 ? 34.225 33.423 -16.412 1.00 49.28 175 ALA A C 1
ATOM 1375 O O . ALA A 1 175 ? 34.631 32.588 -17.210 1.00 49.28 175 ALA A O 1
ATOM 1376 N N . PHE A 1 176 ? 34.611 34.698 -16.394 1.00 47.75 176 PHE A N 1
ATOM 1377 C CA . PHE A 1 176 ? 35.516 35.401 -17.316 1.00 47.75 176 PHE A CA 1
ATOM 1378 C C . PHE A 1 176 ? 34.855 36.041 -18.545 1.00 47.75 176 PHE A C 1
ATOM 1380 O O . PHE A 1 176 ? 34.845 35.510 -19.651 1.00 47.75 176 PHE A O 1
ATOM 1387 N N . GLY A 1 177 ? 34.384 37.267 -18.326 1.00 44.72 177 GLY A N 1
ATOM 1388 C CA . GLY A 1 177 ? 34.227 38.293 -19.347 1.00 44.72 177 GLY A CA 1
ATOM 1389 C C . GLY A 1 177 ? 34.415 39.659 -18.690 1.00 44.72 177 GLY A C 1
ATOM 1390 O O . GLY A 1 177 ? 33.488 40.106 -18.027 1.00 44.72 177 GLY A O 1
ATOM 1391 N N . VAL A 1 178 ? 35.640 40.192 -18.839 1.00 51.06 178 VAL A N 1
ATOM 1392 C CA . VAL A 1 178 ? 36.142 41.585 -18.696 1.00 51.06 178 VAL A CA 1
ATOM 1393 C C . VAL A 1 178 ? 35.517 42.525 -17.665 1.00 51.06 178 VAL A C 1
ATOM 1395 O O . VAL A 1 178 ? 34.354 42.939 -17.841 1.00 51.06 178 VAL A O 1
#

pLDDT: mean 88.96, std 16.02, range [39.38, 98.88]